Protein AF-A0A834F6E0-F1 (afdb_monomer_lite)

Radius of gyration: 23.53 Å; chains: 1; bounding box: 48×38×61 Å

Foldseek 3Di:
DDPVVVVVVVVVVVVVVVVVVVVVPCPDDPCVVCVPPDDPPDDDDDDPDDQDDDPADWDDKDADPVNFWMWIDGPSRDIFIAGNVVSDTDDDDPVPPDDPPDDPPDPDPPPDDDPDPD

Structure (mmCIF, N/CA/C/O backbone):
data_AF-A0A834F6E0-F1
#
_entry.id   AF-A0A834F6E0-F1
#
loop_
_atom_site.group_PDB
_atom_site.id
_atom_site.type_symbol
_atom_site.label_atom_id
_atom_site.label_alt_id
_atom_site.label_comp_id
_atom_site.label_asym_id
_atom_site.label_entity_id
_atom_site.label_seq_id
_atom_site.pdbx_PDB_ins_code
_atom_site.Cartn_x
_atom_site.Cartn_y
_atom_site.Cartn_z
_atom_site.occupancy
_atom_site.B_iso_or_equiv
_atom_site.auth_seq_id
_atom_site.auth_comp_id
_atom_site.auth_asym_id
_atom_site.auth_atom_id
_atom_site.pdbx_PDB_model_num
ATOM 1 N N . MET A 1 1 ? -10.304 -16.105 41.011 1.00 61.59 1 MET A N 1
ATOM 2 C CA . MET A 1 1 ? -10.329 -15.555 39.639 1.00 61.59 1 MET A CA 1
ATOM 3 C C . MET A 1 1 ? -8.888 -15.568 39.161 1.00 61.59 1 MET A C 1
ATOM 5 O O . MET A 1 1 ? -8.045 -15.177 39.962 1.00 61.59 1 MET A O 1
ATOM 9 N N . SER A 1 2 ? -8.576 -16.142 37.996 1.00 90.44 2 SER A N 1
ATOM 10 C CA . SER A 1 2 ? -7.172 -16.285 37.585 1.00 90.44 2 SER A CA 1
ATOM 11 C C . SER A 1 2 ? -6.597 -14.929 37.162 1.00 90.44 2 SER A C 1
ATOM 13 O O . SER A 1 2 ? -7.332 -14.071 36.679 1.00 90.44 2 SER A O 1
ATOM 15 N N . GLU A 1 3 ? -5.294 -14.724 37.345 1.00 94.62 3 GLU A N 1
ATOM 16 C CA . GLU A 1 3 ? -4.582 -13.515 36.893 1.00 94.62 3 GLU A CA 1
ATOM 17 C C . GLU A 1 3 ? -4.787 -13.263 35.387 1.00 94.62 3 GLU A C 1
ATOM 19 O O . GLU A 1 3 ? -4.972 -12.133 34.942 1.00 94.62 3 GLU A O 1
ATOM 24 N N . LEU A 1 4 ? -4.879 -14.341 34.604 1.00 94.75 4 LEU A N 1
ATOM 25 C CA . LEU A 1 4 ? -5.176 -14.290 33.174 1.00 94.75 4 LEU A CA 1
ATOM 26 C C . LEU A 1 4 ? -6.584 -13.747 32.880 1.00 94.75 4 LEU A C 1
ATOM 28 O O . LEU A 1 4 ? -6.762 -12.998 31.918 1.00 94.75 4 LEU A O 1
ATOM 32 N N . ASP A 1 5 ? -7.579 -14.080 33.707 1.00 95.12 5 ASP A N 1
ATOM 33 C CA . ASP A 1 5 ? -8.938 -13.543 33.560 1.00 95.12 5 ASP A CA 1
ATOM 34 C C . ASP A 1 5 ? -8.983 -12.041 33.865 1.00 95.12 5 ASP A C 1
ATOM 36 O O . ASP A 1 5 ? -9.708 -11.305 33.195 1.00 95.12 5 ASP A O 1
ATOM 40 N N . GLN A 1 6 ? -8.189 -11.581 34.838 1.00 95.75 6 GLN A N 1
ATOM 41 C CA . GLN A 1 6 ? -8.087 -10.163 35.194 1.00 95.75 6 GLN A CA 1
ATOM 42 C C . GLN A 1 6 ? -7.465 -9.351 34.054 1.00 95.75 6 GLN A C 1
ATOM 44 O O . GLN A 1 6 ? -8.072 -8.386 33.595 1.00 95.75 6 GLN A O 1
ATOM 49 N N . LEU A 1 7 ? -6.323 -9.798 33.519 1.00 95.69 7 LEU A N 1
ATOM 50 C CA . LEU A 1 7 ? -5.665 -9.143 32.382 1.00 95.69 7 LEU A CA 1
ATOM 51 C C . LEU A 1 7 ? -6.558 -9.115 31.135 1.00 95.69 7 LEU A C 1
ATOM 53 O O . LEU A 1 7 ? -6.575 -8.135 30.390 1.00 95.69 7 LEU A O 1
ATOM 57 N N . ARG A 1 8 ? -7.342 -10.175 30.903 1.00 96.19 8 ARG A N 1
ATOM 58 C CA . ARG A 1 8 ? -8.294 -10.218 29.787 1.00 96.19 8 ARG A CA 1
ATOM 59 C C . ARG A 1 8 ? -9.419 -9.197 29.952 1.00 96.19 8 ARG A C 1
ATOM 61 O O . ARG A 1 8 ? -9.802 -8.564 28.970 1.00 96.19 8 ARG A O 1
ATOM 68 N N . GLN A 1 9 ? -9.955 -9.047 31.161 1.00 96.94 9 GLN A N 1
ATOM 69 C CA . GLN A 1 9 ? -10.987 -8.050 31.451 1.00 96.94 9 GLN A CA 1
ATOM 70 C C . GLN A 1 9 ? -10.447 -6.625 31.311 1.00 96.94 9 GLN A C 1
ATOM 72 O O . GLN A 1 9 ? -11.100 -5.791 30.687 1.00 96.94 9 GLN A O 1
ATOM 77 N N . GLU A 1 10 ? -9.240 -6.369 31.815 1.00 96.94 10 GLU A N 1
ATOM 78 C CA . GLU A 1 10 ? -8.576 -5.071 31.692 1.00 96.94 10 GLU A CA 1
ATOM 79 C C . GLU A 1 10 ? -8.322 -4.703 30.221 1.00 96.94 10 GLU A C 1
ATOM 81 O O . GLU A 1 10 ? -8.639 -3.592 29.797 1.00 96.94 10 GLU A O 1
ATOM 86 N N . ALA A 1 11 ? -7.855 -5.651 29.400 1.00 97.38 11 ALA A N 1
ATOM 87 C CA . ALA A 1 11 ? -7.661 -5.428 27.969 1.00 97.38 11 ALA A CA 1
ATOM 88 C C . ALA A 1 11 ? -8.971 -5.069 27.244 1.00 97.38 11 ALA A C 1
ATOM 90 O O . ALA A 1 11 ? -8.996 -4.151 26.424 1.00 97.38 11 ALA A O 1
ATOM 91 N N . GLU A 1 12 ? -10.077 -5.756 27.546 1.00 98.06 12 GLU A N 1
ATOM 92 C CA . GLU A 1 12 ? -11.384 -5.417 26.967 1.00 98.06 12 GLU A CA 1
ATOM 93 C C . GLU A 1 12 ? -11.897 -4.056 27.456 1.00 98.06 12 GLU A C 1
ATOM 95 O O . GLU A 1 12 ? -12.498 -3.302 26.686 1.00 98.06 12 GLU A O 1
ATOM 100 N N . GLN A 1 13 ? -11.612 -3.692 28.707 1.00 98.06 13 GLN A N 1
ATOM 101 C CA . GLN A 1 13 ? -11.944 -2.374 29.236 1.00 98.06 13 GLN A CA 1
ATOM 102 C C . GLN A 1 13 ? -11.162 -1.263 28.522 1.00 98.06 13 GLN A C 1
ATOM 104 O O . GLN A 1 13 ? -11.772 -0.281 28.097 1.00 98.06 13 GLN A O 1
ATOM 109 N N . LEU A 1 14 ? -9.853 -1.434 28.318 1.00 97.56 14 LEU A N 1
ATOM 110 C CA . LEU A 1 14 ? -9.012 -0.479 27.587 1.00 97.56 14 LEU A CA 1
ATOM 111 C C . LEU A 1 14 ? -9.459 -0.323 26.126 1.00 97.56 14 LEU A C 1
ATOM 113 O O . LEU A 1 14 ? -9.584 0.801 25.639 1.00 97.56 14 LEU A O 1
ATOM 117 N N . LYS A 1 15 ? -9.801 -1.420 25.438 1.00 97.94 15 LYS A N 1
ATOM 118 C CA . LYS A 1 15 ? -10.366 -1.358 24.075 1.00 97.94 15 LYS A CA 1
ATOM 119 C C . LYS A 1 15 ? -11.663 -0.557 24.019 1.00 97.94 15 LYS A C 1
ATOM 121 O O . LYS A 1 15 ? -11.874 0.225 23.091 1.00 97.94 15 LYS A O 1
ATOM 126 N N . ASN A 1 16 ? -12.546 -0.742 25.000 1.00 98.00 16 ASN A N 1
ATOM 127 C CA . ASN A 1 16 ? -13.795 0.014 25.069 1.00 98.00 16 ASN A CA 1
ATOM 128 C C . ASN A 1 16 ? -13.530 1.503 25.324 1.00 98.00 16 ASN A C 1
ATOM 130 O O . ASN A 1 16 ? -14.103 2.336 24.629 1.00 98.00 16 ASN A O 1
ATOM 134 N N . GLN A 1 17 ? -12.591 1.839 26.213 1.00 97.56 17 GLN A N 1
ATOM 135 C CA . GLN A 1 17 ? -12.181 3.228 26.442 1.00 97.56 17 GLN A CA 1
ATOM 136 C C . GLN A 1 17 ? -11.630 3.887 25.169 1.00 97.56 17 GLN A C 1
ATOM 138 O O . GLN A 1 17 ? -12.033 4.999 24.834 1.00 97.56 17 GLN A O 1
ATOM 143 N N . ILE A 1 18 ? -10.768 3.193 24.415 1.00 97.62 18 ILE A N 1
ATOM 144 C CA . ILE A 1 18 ? -10.247 3.685 23.129 1.00 97.62 18 ILE A CA 1
ATOM 145 C C . ILE A 1 18 ? -11.390 3.891 22.129 1.00 97.62 18 ILE A C 1
ATOM 147 O O . ILE A 1 18 ? -11.437 4.907 21.433 1.00 97.62 18 ILE A O 1
ATOM 151 N N . ARG A 1 19 ? -12.339 2.951 22.057 1.00 97.12 19 ARG A N 1
ATOM 152 C CA . ARG A 1 19 ? -13.506 3.060 21.172 1.00 97.12 19 ARG A CA 1
ATOM 153 C C . ARG A 1 19 ? -14.360 4.279 21.511 1.00 97.12 19 ARG A C 1
ATOM 155 O O . ARG A 1 19 ? -14.792 4.979 20.595 1.00 97.12 19 ARG A O 1
ATOM 162 N N . ASP A 1 20 ? -14.596 4.525 22.790 1.00 97.50 20 ASP A N 1
ATOM 163 C CA . ASP A 1 20 ? -15.420 5.639 23.247 1.00 97.50 20 ASP A CA 1
ATOM 164 C C . ASP A 1 20 ? -14.706 6.978 23.031 1.00 97.50 20 ASP A C 1
ATOM 166 O O . ASP A 1 20 ? -15.316 7.911 22.512 1.00 97.50 20 ASP A O 1
ATOM 170 N N . ALA A 1 21 ? -13.394 7.048 23.285 1.00 96.50 21 ALA A N 1
ATOM 171 C CA . ALA A 1 21 ? -12.578 8.222 22.974 1.00 96.50 21 ALA A CA 1
ATOM 172 C C . ALA A 1 21 ? -12.555 8.532 21.465 1.00 96.50 21 ALA A C 1
ATOM 174 O O . ALA A 1 21 ? -12.737 9.680 21.063 1.00 96.50 21 ALA A O 1
ATOM 175 N N . ARG A 1 22 ? -12.406 7.512 20.605 1.00 95.38 22 ARG A N 1
ATOM 176 C CA . ARG A 1 22 ? -12.476 7.680 19.140 1.00 95.38 2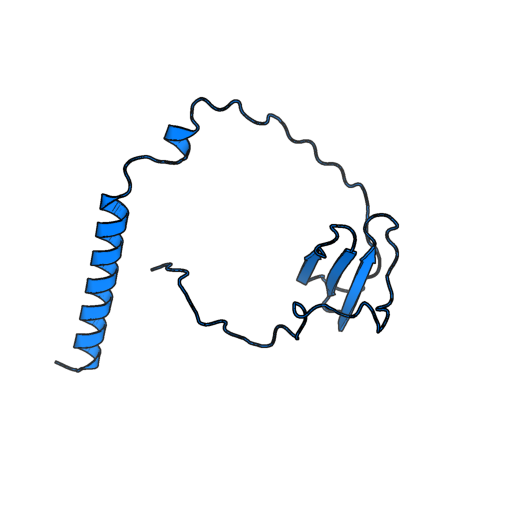2 ARG A CA 1
ATOM 177 C C . ARG A 1 22 ? -13.840 8.195 18.686 1.00 95.38 22 ARG A C 1
ATOM 179 O O . ARG A 1 22 ? -13.895 9.032 17.791 1.00 95.38 22 ARG A O 1
ATOM 186 N N . LYS A 1 23 ? -14.929 7.705 19.287 1.00 95.06 23 LYS A N 1
ATOM 187 C CA . LYS A 1 23 ? -16.290 8.182 18.995 1.00 95.06 23 LYS A CA 1
ATOM 188 C C . LYS A 1 23 ? -16.513 9.613 19.468 1.00 95.06 23 LYS A C 1
ATOM 190 O O . LYS A 1 23 ? -17.169 10.365 18.760 1.00 95.06 23 LYS A O 1
ATOM 195 N N . ALA A 1 24 ? -15.967 9.985 20.624 1.00 95.31 24 ALA A N 1
ATOM 196 C CA . ALA A 1 24 ? -16.100 11.332 21.170 1.00 95.31 24 ALA A CA 1
ATOM 197 C C . ALA A 1 24 ? -15.477 12.405 20.261 1.00 95.31 24 ALA A C 1
ATOM 199 O O . ALA A 1 24 ? -15.979 13.518 20.230 1.00 95.31 24 ALA A O 1
ATOM 200 N N . CYS A 1 25 ? -14.429 12.062 19.505 1.00 93.56 25 CYS A N 1
ATOM 201 C CA . CYS A 1 25 ? -13.774 12.967 18.553 1.00 93.56 25 CYS A CA 1
ATOM 202 C C . CYS A 1 25 ? -14.305 12.852 17.107 1.00 93.56 25 CYS A C 1
ATOM 204 O O . CYS A 1 25 ? -13.757 13.482 16.202 1.00 93.56 25 CYS A O 1
ATOM 206 N N . ALA A 1 26 ? -15.302 12.001 16.839 1.00 91.00 26 ALA A N 1
ATOM 207 C CA . ALA A 1 26 ? -15.796 11.722 15.488 1.00 91.00 26 ALA A CA 1
ATOM 208 C C . ALA A 1 26 ? -16.899 12.709 15.054 1.00 91.00 26 ALA A C 1
ATOM 210 O O . ALA A 1 26 ? -18.020 12.301 14.751 1.00 91.00 26 ALA A O 1
ATOM 211 N N . ASP A 1 27 ? -16.574 14.005 15.015 1.00 92.31 27 ASP A N 1
ATOM 212 C CA . ASP A 1 27 ? -17.543 15.092 14.788 1.00 92.31 27 ASP A CA 1
ATOM 213 C C . ASP A 1 27 ? -18.134 15.120 13.366 1.00 92.31 27 ASP A C 1
ATOM 215 O O . ASP A 1 27 ? -19.285 15.508 13.161 1.00 92.31 27 ASP A O 1
ATOM 219 N N . ALA A 1 28 ? -17.352 14.713 12.364 1.00 92.56 28 ALA A N 1
ATOM 220 C CA . ALA A 1 28 ? -17.763 14.671 10.965 1.00 92.56 28 ALA A CA 1
ATOM 221 C C . ALA A 1 28 ? -17.013 13.576 10.198 1.00 92.56 28 ALA A C 1
ATOM 223 O O . ALA A 1 28 ? -15.948 13.106 10.599 1.00 92.56 28 ALA A O 1
ATOM 224 N N . THR A 1 29 ? -17.560 13.179 9.053 1.00 95.81 29 THR A N 1
ATOM 225 C CA . THR A 1 29 ? -16.938 12.202 8.148 1.00 95.81 29 THR A C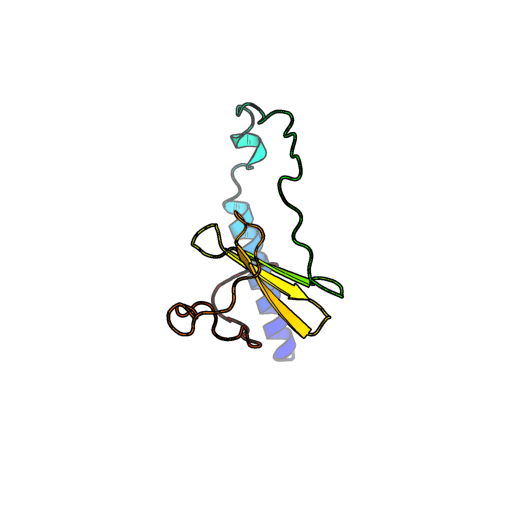A 1
ATOM 226 C C . THR A 1 29 ? -16.246 12.894 6.979 1.00 95.81 29 THR A C 1
ATOM 228 O O . THR A 1 29 ? -16.692 13.945 6.514 1.00 95.81 29 THR A O 1
ATOM 231 N N . LEU A 1 30 ? -15.191 12.272 6.437 1.00 95.75 30 LEU A N 1
ATOM 232 C CA . LEU A 1 30 ? -14.488 12.798 5.261 1.00 95.75 30 LEU A CA 1
ATOM 233 C C . LEU A 1 30 ? -15.457 13.065 4.097 1.00 95.75 30 LEU A C 1
ATOM 235 O O . LEU A 1 30 ? -15.359 14.108 3.466 1.00 95.75 30 LEU A O 1
ATOM 239 N N . SER A 1 31 ? -16.442 12.186 3.880 1.00 94.88 31 SER A N 1
ATOM 240 C CA . SER A 1 31 ? -17.470 12.351 2.843 1.00 94.88 31 SER A CA 1
ATOM 241 C C . SER A 1 31 ? -18.368 13.576 3.032 1.00 94.88 31 SER A C 1
ATOM 243 O O . SER A 1 31 ? -18.791 14.163 2.043 1.00 94.88 31 SER A O 1
ATOM 245 N N . GLN A 1 32 ? -18.675 13.967 4.275 1.00 95.75 32 GLN A N 1
ATOM 246 C CA . GLN A 1 32 ? -19.450 15.186 4.546 1.00 95.75 32 GLN A CA 1
ATOM 247 C C . GLN A 1 32 ? -18.619 16.439 4.258 1.00 95.75 32 GLN A C 1
ATOM 249 O O . GLN A 1 32 ? -19.130 17.399 3.690 1.00 95.75 32 GLN A O 1
ATOM 254 N N . ILE A 1 33 ? -17.331 16.415 4.611 1.00 96.19 33 ILE A N 1
ATOM 255 C CA . ILE A 1 33 ? -16.415 17.547 4.421 1.00 96.19 33 ILE A CA 1
ATOM 256 C C . ILE A 1 33 ? -16.099 17.753 2.933 1.00 96.19 33 ILE A C 1
ATOM 258 O O . ILE A 1 33 ? -16.033 18.886 2.462 1.00 96.19 33 ILE A O 1
ATOM 262 N N . THR A 1 34 ? -15.933 16.672 2.170 1.00 96.12 34 THR A N 1
ATOM 263 C CA . THR A 1 34 ? -15.574 16.735 0.746 1.00 96.12 34 THR A CA 1
ATOM 264 C C . THR A 1 34 ? -16.776 16.833 -0.198 1.00 96.12 34 THR A C 1
ATOM 266 O O . THR A 1 34 ? -16.590 16.760 -1.410 1.00 96.12 34 THR A O 1
ATOM 269 N N . ALA A 1 35 ? -17.997 17.034 0.315 1.00 94.94 35 ALA A N 1
ATOM 270 C CA . ALA A 1 35 ? -19.232 17.033 -0.479 1.00 94.94 35 ALA A CA 1
ATOM 271 C C . ALA A 1 35 ? -19.263 18.085 -1.604 1.00 94.94 35 ALA A C 1
ATOM 273 O O . ALA A 1 35 ? -19.906 17.873 -2.628 1.00 94.94 35 ALA A O 1
ATOM 274 N N . ASN A 1 36 ? -18.544 19.195 -1.423 1.00 96.25 36 ASN A N 1
ATOM 275 C CA . ASN A 1 36 ? -18.478 20.296 -2.386 1.00 96.25 36 ASN A CA 1
ATOM 276 C C . ASN A 1 36 ? -17.217 20.259 -3.267 1.00 96.25 36 ASN A C 1
ATOM 278 O O . ASN A 1 36 ? -16.932 21.234 -3.957 1.00 96.25 36 ASN A O 1
ATOM 282 N N . ILE A 1 37 ? -16.424 19.185 -3.211 1.00 96.31 37 ILE A N 1
ATOM 283 C CA . ILE A 1 37 ? -15.237 19.035 -4.057 1.00 96.31 37 ILE A CA 1
ATOM 284 C C . ILE A 1 37 ? -15.666 18.453 -5.400 1.00 96.31 37 ILE A C 1
ATOM 286 O O . ILE A 1 37 ? -16.296 17.395 -5.455 1.00 96.31 37 ILE A O 1
ATOM 290 N N . ASP A 1 38 ? -15.277 19.122 -6.482 1.00 95.50 38 ASP A N 1
ATOM 291 C CA . ASP A 1 38 ? -15.534 18.627 -7.827 1.00 95.50 38 ASP A CA 1
ATOM 292 C C . ASP A 1 38 ? -14.897 17.241 -8.038 1.00 95.50 38 ASP A C 1
ATOM 294 O O . ASP A 1 38 ? -13.726 17.021 -7.698 1.00 95.50 38 ASP A O 1
ATOM 298 N N . PRO A 1 39 ? -15.630 16.277 -8.619 1.00 94.94 39 PRO A N 1
ATOM 299 C CA . PRO A 1 39 ? -15.088 14.953 -8.869 1.00 94.94 39 PRO A CA 1
ATOM 300 C C . PRO A 1 39 ? -13.976 15.008 -9.928 1.00 94.94 39 PRO A C 1
ATOM 302 O O . PRO A 1 39 ? -14.102 15.674 -10.952 1.00 94.94 39 PRO A O 1
ATOM 305 N N . VAL A 1 40 ? -12.926 14.198 -9.743 1.00 93.50 40 VAL A N 1
ATOM 306 C CA . VAL A 1 40 ? -11.742 14.090 -10.635 1.00 93.50 40 VAL A CA 1
ATOM 307 C C . VAL A 1 40 ? -12.096 13.656 -12.076 1.00 93.50 40 VAL A C 1
ATOM 309 O O . VAL A 1 40 ? -11.267 13.701 -12.984 1.00 93.50 40 VAL A O 1
ATOM 312 N N . GLY A 1 41 ? -13.343 13.247 -12.320 1.00 95.00 41 GLY A N 1
ATOM 313 C CA . GLY A 1 41 ? -13.807 12.775 -13.617 1.00 95.00 41 GLY A CA 1
ATOM 314 C C . GLY A 1 41 ? -13.274 11.382 -13.962 1.00 95.00 41 GLY A C 1
ATOM 315 O O . GLY A 1 41 ? -12.793 10.628 -13.113 1.00 95.00 41 GLY A O 1
ATOM 316 N N . ARG A 1 42 ? -13.401 10.992 -15.234 1.00 95.75 42 ARG A N 1
ATOM 317 C CA . ARG A 1 42 ? -12.997 9.657 -15.696 1.00 95.75 42 ARG A CA 1
ATOM 318 C C . ARG A 1 42 ? -11.483 9.591 -15.913 1.00 95.75 42 ARG A C 1
ATOM 320 O O . ARG A 1 42 ? -10.972 10.128 -16.892 1.00 95.75 42 ARG A O 1
ATOM 327 N N . ILE A 1 43 ? -10.785 8.836 -15.068 1.00 96.00 43 ILE A N 1
ATOM 328 C CA . ILE A 1 43 ? -9.345 8.586 -15.215 1.00 96.00 43 ILE A CA 1
ATOM 329 C C . ILE A 1 43 ? -9.112 7.484 -16.262 1.00 96.00 43 ILE A C 1
ATOM 331 O O . ILE A 1 43 ? -9.431 6.318 -16.037 1.00 96.00 43 ILE A O 1
ATOM 335 N N . GLN A 1 44 ? -8.542 7.838 -17.419 1.00 95.44 44 GLN A N 1
ATOM 336 C CA . GLN A 1 44 ? -8.186 6.888 -18.481 1.00 95.44 44 GLN A CA 1
ATOM 337 C C . GLN A 1 44 ? -6.684 6.585 -18.484 1.00 95.44 44 GLN A C 1
ATOM 339 O O . GLN A 1 44 ? -5.890 7.261 -19.141 1.00 95.44 44 GLN A O 1
ATOM 344 N N . MET A 1 45 ? -6.281 5.535 -17.770 1.00 95.94 45 MET A N 1
ATOM 345 C CA . MET A 1 45 ? -4.892 5.072 -17.781 1.00 95.94 45 MET A CA 1
ATOM 346 C C . MET A 1 45 ? -4.601 4.231 -19.032 1.00 95.94 45 MET A C 1
ATOM 348 O O . MET A 1 45 ? -5.435 3.450 -19.485 1.00 95.94 45 MET A O 1
ATOM 352 N N . ARG A 1 46 ? -3.393 4.374 -19.593 1.00 96.12 46 ARG A N 1
ATOM 353 C CA . ARG A 1 46 ? -2.890 3.513 -20.677 1.00 96.12 46 ARG A CA 1
ATOM 354 C C . ARG A 1 46 ? -1.481 3.044 -20.354 1.00 96.12 46 ARG A C 1
ATOM 356 O O . ARG A 1 46 ? -0.631 3.863 -19.996 1.00 96.12 46 ARG A O 1
ATOM 363 N N . THR A 1 47 ? -1.222 1.758 -20.556 1.00 95.00 47 THR A N 1
ATOM 364 C CA . THR A 1 47 ? 0.097 1.148 -20.373 1.00 95.00 47 THR A CA 1
ATOM 365 C C . THR A 1 47 ? 1.147 1.863 -21.222 1.00 95.00 47 THR A C 1
ATOM 367 O O . THR A 1 47 ? 1.031 1.919 -22.444 1.00 95.00 47 THR A O 1
ATOM 370 N N . ARG A 1 48 ? 2.173 2.436 -20.577 1.00 93.69 48 ARG A N 1
ATOM 371 C CA . ARG A 1 48 ? 3.287 3.119 -21.264 1.00 93.69 48 ARG A CA 1
ATOM 372 C C . ARG A 1 48 ? 4.467 2.200 -21.543 1.00 93.69 48 ARG A C 1
ATOM 374 O O . ARG A 1 48 ? 5.166 2.400 -22.536 1.00 93.69 48 ARG A O 1
ATOM 381 N N . ARG A 1 49 ? 4.713 1.238 -20.651 1.00 93.00 49 ARG A N 1
ATOM 382 C CA . ARG A 1 49 ? 5.877 0.346 -20.662 1.00 93.00 49 ARG A CA 1
ATOM 383 C C . ARG A 1 49 ? 5.477 -1.053 -20.203 1.00 93.00 49 ARG A C 1
ATOM 385 O O . ARG A 1 49 ? 4.574 -1.205 -19.384 1.00 93.00 49 ARG A O 1
ATOM 392 N N . THR A 1 50 ? 6.177 -2.061 -20.715 1.00 93.25 50 THR A N 1
ATOM 393 C CA . THR A 1 50 ? 6.043 -3.459 -20.292 1.00 93.25 50 THR A CA 1
ATOM 394 C C . THR A 1 50 ? 7.432 -4.009 -20.004 1.00 93.25 50 THR A C 1
ATOM 396 O O . THR A 1 50 ? 8.224 -4.203 -20.922 1.00 93.25 50 THR A O 1
ATOM 399 N N . LEU A 1 51 ? 7.728 -4.247 -18.727 1.00 92.31 51 LEU A N 1
ATOM 400 C CA . LEU A 1 51 ? 9.027 -4.736 -18.264 1.00 92.31 51 LEU A CA 1
ATOM 401 C C . LEU A 1 51 ? 9.057 -6.262 -18.359 1.00 92.31 51 LEU A C 1
ATOM 403 O O . LEU A 1 51 ? 8.436 -6.961 -17.560 1.00 92.31 51 LEU A O 1
ATOM 407 N N . ARG A 1 52 ? 9.734 -6.785 -19.384 1.00 91.38 52 ARG A N 1
ATOM 408 C CA . ARG A 1 52 ? 9.824 -8.228 -19.644 1.00 91.38 52 ARG A CA 1
ATOM 409 C C . ARG A 1 52 ? 11.153 -8.771 -19.135 1.00 91.38 52 ARG A C 1
ATOM 411 O O . ARG A 1 52 ? 12.215 -8.270 -19.495 1.00 91.38 52 ARG A O 1
ATOM 418 N N . GLY A 1 53 ? 11.110 -9.827 -18.325 1.00 89.38 53 GLY A N 1
ATOM 419 C CA . GLY A 1 53 ? 12.337 -10.514 -17.920 1.00 89.38 53 GLY A CA 1
ATOM 420 C C . GLY A 1 53 ? 12.255 -11.425 -16.704 1.00 89.38 53 GLY A C 1
ATOM 421 O O . GLY A 1 53 ? 13.202 -12.183 -16.510 1.00 89.38 53 GLY A O 1
ATOM 422 N N . HIS A 1 54 ? 11.176 -11.373 -15.922 1.00 92.38 54 HIS A N 1
ATOM 423 C CA . HIS A 1 54 ? 10.901 -12.403 -14.923 1.00 92.38 54 HIS A CA 1
ATOM 424 C C . HIS A 1 54 ? 10.388 -13.680 -15.583 1.00 92.38 54 HIS A C 1
ATOM 426 O O . HIS A 1 54 ? 9.665 -13.623 -16.577 1.00 92.38 54 HIS A O 1
ATOM 432 N N . LEU A 1 55 ? 10.796 -14.820 -15.029 1.00 92.44 55 LEU A N 1
ATOM 433 C CA . LEU A 1 55 ? 10.449 -16.153 -15.535 1.00 92.44 55 LEU A CA 1
ATOM 434 C C . LEU A 1 55 ? 9.337 -16.820 -14.719 1.00 92.44 55 LEU A C 1
ATOM 436 O O . LEU A 1 55 ? 8.851 -17.883 -15.092 1.00 92.44 55 LEU A O 1
ATOM 440 N N . ALA A 1 56 ? 8.935 -16.199 -13.612 1.00 93.38 56 ALA A N 1
ATOM 441 C CA . ALA A 1 56 ? 7.888 -16.684 -12.730 1.00 93.38 56 ALA A CA 1
ATOM 442 C C . ALA A 1 56 ? 7.035 -15.519 -12.200 1.00 93.38 56 ALA A C 1
ATOM 444 O O . ALA A 1 56 ? 7.166 -14.374 -12.643 1.00 93.38 56 ALA A O 1
ATOM 445 N N . LYS A 1 57 ? 6.124 -15.825 -11.270 1.00 94.62 57 LYS A N 1
ATOM 446 C CA . LYS A 1 57 ? 5.220 -14.841 -10.667 1.00 94.62 57 LYS A CA 1
ATOM 447 C C . LYS A 1 57 ? 6.006 -13.805 -9.863 1.00 94.62 57 LYS A C 1
ATOM 449 O O . LYS A 1 57 ? 6.865 -14.156 -9.057 1.00 94.62 57 LYS A O 1
ATOM 454 N N . ILE A 1 58 ? 5.662 -12.538 -10.067 1.00 94.19 58 ILE A N 1
ATOM 455 C CA . ILE A 1 58 ? 6.183 -11.403 -9.302 1.00 94.19 58 ILE A CA 1
ATOM 456 C C . ILE A 1 58 ? 5.320 -11.247 -8.046 1.00 94.19 58 ILE A C 1
ATOM 458 O O . ILE A 1 58 ? 4.096 -11.208 -8.158 1.00 94.19 58 ILE A O 1
ATOM 462 N N . TYR A 1 59 ? 5.945 -11.153 -6.872 1.00 94.62 59 TYR A N 1
ATOM 463 C CA . TYR A 1 59 ? 5.247 -11.021 -5.585 1.00 94.62 59 TYR A CA 1
ATOM 464 C C . TYR A 1 59 ? 5.280 -9.606 -5.023 1.00 94.62 59 TYR A C 1
ATOM 466 O O . TYR A 1 59 ? 4.324 -9.176 -4.385 1.00 94.62 59 TYR A O 1
ATOM 474 N N . ALA A 1 60 ? 6.376 -8.886 -5.252 1.00 90.19 60 ALA A N 1
ATOM 475 C CA . ALA A 1 60 ? 6.564 -7.552 -4.710 1.00 90.19 60 ALA A CA 1
ATOM 476 C C . ALA A 1 60 ? 7.288 -6.657 -5.713 1.00 90.19 60 ALA A C 1
ATOM 478 O O . ALA A 1 60 ? 8.105 -7.123 -6.515 1.00 90.19 60 ALA A O 1
ATOM 479 N N . MET A 1 61 ? 6.998 -5.361 -5.643 1.00 93.88 61 MET A N 1
ATOM 480 C CA . MET A 1 61 ? 7.753 -4.323 -6.331 1.00 93.88 61 MET A CA 1
ATOM 481 C C . MET A 1 61 ? 7.818 -3.058 -5.479 1.00 93.88 61 MET A C 1
ATOM 483 O O . MET A 1 61 ? 6.905 -2.798 -4.698 1.00 93.88 61 MET A O 1
ATOM 487 N N . HIS A 1 62 ? 8.882 -2.276 -5.639 1.00 93.38 62 HIS A N 1
ATOM 488 C CA . HIS A 1 62 ? 9.063 -1.021 -4.916 1.00 93.38 62 HIS A CA 1
ATOM 489 C C . HIS A 1 62 ? 9.789 0.010 -5.785 1.00 93.38 62 HIS A C 1
ATOM 491 O O . HIS A 1 62 ? 10.789 -0.315 -6.430 1.00 93.38 62 HIS A O 1
ATOM 497 N N . TRP A 1 63 ? 9.291 1.247 -5.798 1.00 92.25 63 TRP A N 1
ATOM 498 C CA . TRP A 1 63 ? 9.937 2.366 -6.485 1.00 92.25 63 TRP A CA 1
ATOM 499 C C . TRP A 1 63 ? 11.109 2.905 -5.666 1.00 92.25 63 TRP A C 1
ATOM 501 O O . TRP A 1 63 ? 11.046 2.995 -4.442 1.00 92.25 63 TRP A O 1
ATOM 511 N N . GLY A 1 64 ? 12.187 3.274 -6.345 1.00 87.69 64 GLY A N 1
ATOM 512 C CA . GLY A 1 64 ? 13.248 4.075 -5.755 1.00 87.69 64 GLY A CA 1
ATOM 513 C C . GLY A 1 64 ? 12.747 5.477 -5.410 1.00 87.69 64 GLY A C 1
ATOM 514 O O . GLY A 1 64 ? 11.769 5.971 -5.974 1.00 87.69 64 GLY A O 1
ATOM 515 N N . THR A 1 65 ? 13.452 6.153 -4.507 1.00 90.25 65 THR A N 1
ATOM 516 C CA . THR A 1 65 ? 13.191 7.564 -4.168 1.00 90.25 65 THR A CA 1
ATOM 517 C C . THR A 1 65 ? 13.418 8.511 -5.350 1.00 90.25 65 THR A C 1
ATOM 519 O O . THR A 1 65 ? 12.933 9.637 -5.345 1.00 90.25 65 THR A O 1
ATOM 522 N N . ASP A 1 66 ? 14.120 8.048 -6.384 1.00 84.38 66 ASP A N 1
ATOM 523 C CA . ASP A 1 66 ? 14.402 8.776 -7.618 1.00 84.38 66 ASP A CA 1
ATOM 524 C C . ASP A 1 66 ? 13.243 8.760 -8.632 1.00 84.38 66 ASP A C 1
ATOM 526 O O . ASP A 1 66 ? 13.355 9.375 -9.691 1.00 84.38 66 ASP A O 1
ATOM 530 N N . SER A 1 67 ? 12.137 8.058 -8.333 1.00 89.69 67 SER A N 1
ATOM 531 C CA . SER A 1 67 ? 10.978 7.868 -9.229 1.00 89.69 67 SER A CA 1
ATOM 532 C C . SER A 1 67 ? 11.326 7.292 -10.609 1.00 89.69 67 SER A C 1
ATOM 534 O O . SER A 1 67 ? 10.513 7.334 -11.534 1.00 89.69 67 SER A O 1
ATOM 536 N N . ARG A 1 68 ? 12.534 6.743 -10.761 1.00 89.69 68 ARG A N 1
ATOM 537 C CA . ARG A 1 68 ? 13.063 6.234 -12.026 1.00 89.69 68 ARG A CA 1
ATOM 538 C C . ARG A 1 68 ? 13.366 4.757 -11.915 1.00 89.69 68 ARG A C 1
ATOM 540 O O . ARG A 1 68 ? 12.989 3.999 -12.812 1.00 89.69 68 ARG A O 1
ATOM 547 N N . LEU A 1 69 ? 14.041 4.356 -10.848 1.00 90.69 69 LEU A N 1
ATOM 548 C CA . LEU A 1 69 ? 14.380 2.969 -10.614 1.00 90.69 69 LEU A CA 1
ATOM 549 C C . LEU A 1 69 ? 13.224 2.266 -9.909 1.00 90.69 69 LEU A C 1
ATOM 551 O O . LEU A 1 69 ? 12.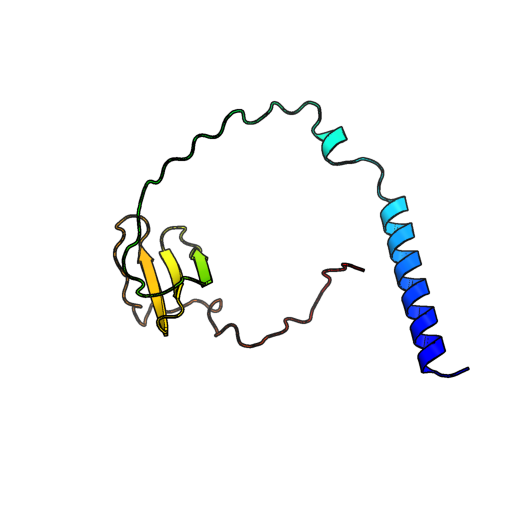543 2.840 -9.064 1.00 90.69 69 LEU A O 1
ATOM 555 N N . LEU A 1 70 ? 13.012 0.999 -10.236 1.00 90.44 70 LEU A N 1
ATOM 556 C CA . LEU A 1 70 ? 12.122 0.127 -9.477 1.00 90.44 70 LEU A CA 1
ATOM 557 C C . LEU A 1 70 ? 12.770 -1.235 -9.285 1.00 90.44 70 LEU A C 1
ATOM 559 O O . LEU A 1 70 ? 13.496 -1.723 -10.148 1.00 90.44 70 LEU A O 1
ATOM 563 N N . VAL A 1 71 ? 12.481 -1.862 -8.158 1.00 91.62 71 VAL A N 1
ATOM 564 C CA . VAL A 1 71 ? 12.898 -3.230 -7.863 1.00 91.62 71 VAL A CA 1
ATOM 565 C C . VAL A 1 71 ? 11.678 -4.124 -7.956 1.00 91.62 71 VAL A C 1
ATOM 567 O O . VAL A 1 71 ? 10.610 -3.753 -7.474 1.00 91.62 71 VAL A O 1
ATOM 570 N N . SER A 1 72 ? 11.827 -5.305 -8.546 1.00 91.81 72 SER A N 1
ATOM 571 C CA . SER A 1 72 ? 10.806 -6.351 -8.505 1.00 91.81 72 SER A CA 1
ATOM 572 C C . SER A 1 72 ? 11.382 -7.679 -8.028 1.00 91.81 72 SER A C 1
ATOM 574 O O . SER A 1 72 ? 12.497 -8.058 -8.397 1.00 91.81 72 SER A O 1
ATOM 576 N N . ALA A 1 73 ? 10.596 -8.381 -7.212 1.00 91.12 73 ALA A N 1
ATOM 577 C CA . ALA A 1 73 ? 10.917 -9.679 -6.636 1.00 91.12 73 ALA A CA 1
ATOM 578 C C . ALA A 1 73 ? 9.995 -10.760 -7.194 1.00 91.12 73 ALA A C 1
ATOM 580 O O . ALA A 1 73 ? 8.768 -10.629 -7.156 1.00 91.12 73 ALA A O 1
ATOM 581 N N . SER A 1 74 ? 10.594 -11.834 -7.697 1.00 93.25 74 SER A N 1
ATOM 582 C CA . SER A 1 74 ? 9.888 -12.929 -8.354 1.00 93.25 74 SER A CA 1
ATOM 583 C C . SER A 1 74 ? 10.236 -14.276 -7.736 1.00 93.25 74 SER A C 1
ATOM 585 O O . SER A 1 74 ? 11.296 -14.464 -7.140 1.00 93.25 74 SER A O 1
ATOM 587 N N . GLN A 1 75 ? 9.326 -15.234 -7.913 1.00 91.38 75 GLN A N 1
ATOM 588 C CA . GLN A 1 75 ? 9.503 -16.630 -7.511 1.00 91.38 75 GLN A CA 1
ATOM 589 C C . GLN A 1 75 ? 10.666 -17.326 -8.237 1.00 91.38 75 GLN A C 1
ATOM 591 O O . GLN A 1 75 ? 11.123 -18.375 -7.801 1.00 91.38 75 GLN A O 1
ATOM 596 N N . ASP A 1 76 ? 11.156 -16.746 -9.336 1.00 86.19 76 ASP A N 1
ATOM 597 C CA . ASP A 1 76 ? 12.326 -17.238 -10.075 1.00 86.19 76 ASP A CA 1
ATOM 598 C C . ASP A 1 76 ? 13.650 -17.087 -9.297 1.00 86.19 76 ASP A C 1
ATOM 600 O O . ASP A 1 76 ? 14.711 -17.433 -9.819 1.00 86.19 76 ASP A O 1
ATOM 604 N N . GLY A 1 77 ? 13.595 -16.563 -8.066 1.00 85.00 77 GLY A N 1
ATOM 605 C CA . GLY A 1 77 ? 14.750 -16.326 -7.207 1.00 85.00 77 GLY A CA 1
ATOM 606 C C . GLY A 1 77 ? 15.538 -15.077 -7.593 1.00 85.00 77 GLY A C 1
ATOM 607 O O . GLY A 1 77 ? 16.639 -14.875 -7.081 1.00 85.00 77 GLY A O 1
ATOM 608 N N . LYS A 1 78 ? 15.014 -14.238 -8.500 1.00 85.56 78 LYS A N 1
ATOM 609 C CA . LYS A 1 78 ? 15.692 -13.029 -8.971 1.00 85.56 78 LYS A CA 1
ATOM 610 C C . LYS A 1 78 ? 15.023 -11.772 -8.437 1.00 85.56 78 LYS A C 1
ATOM 612 O O . LYS A 1 78 ? 13.806 -11.589 -8.512 1.00 85.56 78 LYS A O 1
ATOM 617 N N . LEU A 1 79 ? 15.878 -10.859 -7.990 1.00 88.81 79 LEU A N 1
ATOM 618 C CA . LEU A 1 79 ? 15.563 -9.449 -7.826 1.00 88.81 79 LEU A CA 1
ATOM 619 C C . LEU A 1 79 ? 16.090 -8.713 -9.052 1.00 88.81 79 LEU A C 1
ATOM 621 O O . LEU A 1 79 ? 17.274 -8.818 -9.374 1.00 88.81 79 LEU A O 1
ATOM 625 N N . ILE A 1 80 ? 15.214 -8.000 -9.756 1.00 89.06 80 ILE A N 1
ATOM 626 C CA . ILE A 1 80 ? 15.605 -7.204 -10.921 1.00 89.06 80 ILE A CA 1
ATOM 627 C C . ILE A 1 80 ? 15.367 -5.734 -10.602 1.00 89.06 80 ILE A C 1
ATOM 629 O O . ILE A 1 80 ? 14.274 -5.352 -10.187 1.00 89.06 80 ILE A O 1
ATOM 633 N N . ILE A 1 81 ? 16.403 -4.922 -10.812 1.00 90.56 81 ILE A N 1
ATOM 634 C CA . ILE A 1 81 ? 16.301 -3.465 -10.810 1.00 90.56 81 ILE A CA 1
ATOM 635 C C . ILE A 1 81 ? 16.025 -3.026 -12.245 1.00 90.56 81 ILE A C 1
ATOM 637 O O . ILE A 1 81 ? 16.745 -3.418 -13.167 1.00 90.56 81 ILE A O 1
ATOM 641 N N . TRP A 1 82 ? 14.997 -2.213 -12.441 1.00 91.81 82 TRP A N 1
ATOM 642 C CA . TRP A 1 82 ? 14.630 -1.669 -13.740 1.00 91.81 82 TRP A CA 1
ATOM 643 C C . T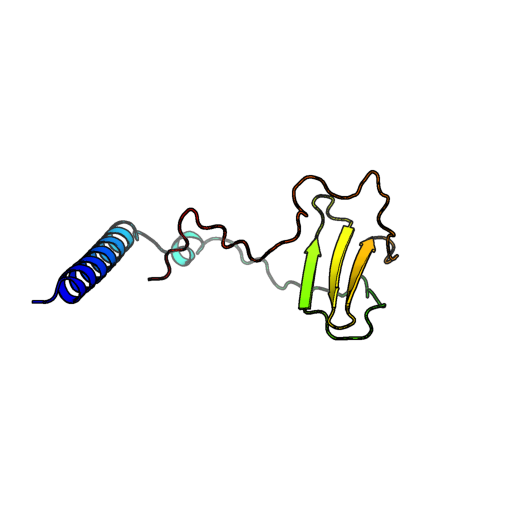RP A 1 82 ? 14.776 -0.163 -13.746 1.00 91.81 82 TRP A C 1
ATOM 645 O O . TRP A 1 82 ? 14.387 0.508 -12.795 1.00 91.81 82 TRP A O 1
ATOM 655 N N . ASP A 1 83 ? 15.252 0.361 -14.866 1.00 91.44 83 ASP A N 1
ATOM 656 C CA . ASP A 1 83 ? 15.076 1.761 -15.222 1.00 91.44 83 ASP A CA 1
ATOM 657 C C . ASP A 1 83 ? 13.735 1.918 -15.947 1.00 91.44 83 ASP A C 1
ATOM 659 O O . ASP A 1 83 ? 13.555 1.427 -17.061 1.00 91.44 83 ASP A O 1
ATOM 663 N N . SER A 1 84 ? 12.770 2.590 -15.321 1.00 89.94 84 SER A N 1
ATOM 664 C CA . SER A 1 84 ? 11.419 2.769 -15.871 1.00 89.94 84 SER A CA 1
ATOM 665 C C . SER A 1 84 ? 11.371 3.585 -17.162 1.00 89.94 84 SER A C 1
ATOM 667 O O . SER A 1 84 ? 10.445 3.414 -17.961 1.00 89.94 84 SER A O 1
ATOM 669 N N . TYR A 1 85 ? 12.362 4.450 -17.401 1.00 89.94 85 TYR A N 1
ATOM 670 C CA . TYR A 1 85 ? 12.379 5.317 -18.580 1.00 89.94 85 TYR A CA 1
ATOM 671 C C . TYR A 1 85 ? 12.814 4.533 -19.813 1.00 89.94 85 TYR A C 1
ATOM 673 O O . TYR A 1 85 ? 12.171 4.606 -20.866 1.00 89.94 85 TYR A O 1
ATOM 681 N N . THR A 1 86 ?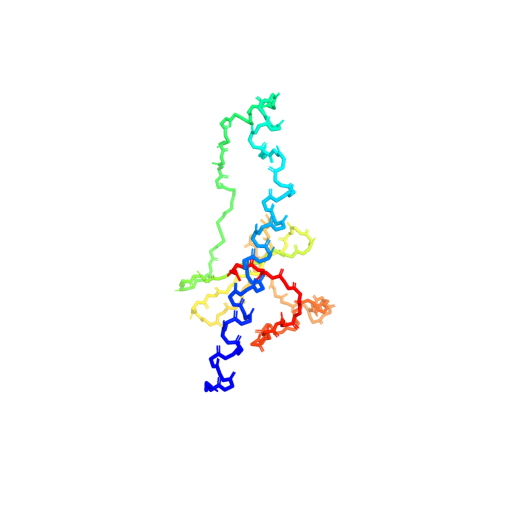 13.882 3.750 -19.655 1.00 88.31 86 THR A N 1
ATOM 682 C CA . THR A 1 86 ? 14.523 2.990 -20.735 1.00 88.31 86 THR A CA 1
ATOM 683 C C . THR A 1 86 ? 14.080 1.529 -20.798 1.00 88.31 86 THR A C 1
ATOM 685 O O . THR A 1 86 ? 14.336 0.862 -21.793 1.00 88.31 86 THR A O 1
ATOM 688 N N . THR A 1 87 ? 13.383 1.023 -19.776 1.00 87.75 87 THR A N 1
ATOM 689 C CA . THR A 1 87 ? 12.997 -0.392 -19.578 1.00 87.75 87 THR A CA 1
ATOM 690 C C . THR A 1 87 ? 14.159 -1.375 -19.456 1.00 87.75 87 THR A C 1
ATOM 692 O O . THR A 1 87 ? 13.956 -2.590 -19.475 1.00 87.75 87 THR A O 1
ATOM 695 N N . ASN A 1 88 ? 15.376 -0.864 -19.288 1.00 86.81 88 ASN A N 1
ATOM 696 C CA . ASN A 1 88 ? 16.569 -1.682 -19.165 1.00 86.81 88 ASN A CA 1
ATOM 697 C C . ASN A 1 88 ? 16.704 -2.260 -17.755 1.00 86.81 88 ASN A C 1
ATOM 699 O O . ASN A 1 88 ? 16.332 -1.632 -16.761 1.00 86.81 88 ASN A O 1
ATOM 703 N N . LYS A 1 89 ? 17.287 -3.459 -17.681 1.00 86.75 89 LYS A N 1
ATOM 704 C CA . LYS A 1 89 ? 17.727 -4.058 -16.420 1.00 86.75 89 LYS A CA 1
ATOM 705 C C . LYS A 1 89 ? 19.004 -3.352 -15.989 1.00 86.75 89 LYS A C 1
ATOM 707 O O . LYS A 1 89 ? 19.970 -3.311 -16.748 1.00 86.75 89 LYS A O 1
ATOM 712 N N . VAL A 1 90 ? 18.994 -2.784 -14.793 1.00 84.62 90 VAL A N 1
ATOM 713 C CA . VAL A 1 90 ? 20.151 -2.095 -14.228 1.00 84.62 90 VAL A CA 1
ATOM 714 C C . VAL A 1 90 ? 20.926 -3.094 -13.385 1.00 84.62 90 VAL A C 1
ATOM 716 O O . VAL A 1 90 ? 20.372 -3.728 -12.487 1.00 84.62 90 VAL A O 1
ATOM 719 N N . ASN A 1 91 ? 22.218 -3.232 -13.670 1.00 68.88 91 ASN A N 1
ATOM 720 C CA . ASN A 1 91 ? 23.109 -3.961 -12.782 1.00 68.88 91 ASN A CA 1
ATOM 721 C C . ASN A 1 91 ? 23.414 -3.072 -11.570 1.00 68.88 91 ASN A C 1
ATOM 723 O O . ASN A 1 91 ? 23.696 -1.884 -11.752 1.00 68.88 91 ASN A O 1
ATOM 727 N N . PRO A 1 92 ? 23.369 -3.602 -10.340 1.00 55.47 92 PRO A N 1
ATOM 728 C CA . PRO A 1 92 ? 23.724 -2.817 -9.170 1.00 55.47 92 PRO A CA 1
ATOM 729 C C . PRO A 1 92 ? 25.196 -2.393 -9.264 1.00 55.47 92 PRO A C 1
ATOM 731 O O . PRO A 1 92 ? 26.098 -3.228 -9.234 1.00 55.47 92 PRO A O 1
ATOM 734 N N . ASN A 1 93 ? 25.448 -1.086 -9.370 1.00 52.44 93 ASN A N 1
ATOM 735 C CA . ASN A 1 93 ? 26.791 -0.545 -9.194 1.00 52.44 93 ASN A CA 1
ATOM 736 C C . ASN A 1 93 ? 27.123 -0.576 -7.692 1.00 52.44 93 ASN A C 1
ATOM 738 O O . ASN A 1 93 ? 26.339 -0.045 -6.902 1.00 52.44 93 ASN A O 1
ATOM 742 N N . PRO A 1 94 ? 28.288 -1.102 -7.268 1.00 45.03 94 PRO A N 1
ATOM 743 C CA . PRO A 1 94 ? 28.626 -1.248 -5.847 1.00 45.03 94 PRO A CA 1
ATOM 744 C C . PRO A 1 94 ? 28.700 0.087 -5.083 1.00 45.03 94 PRO A C 1
ATOM 746 O O . PRO A 1 94 ? 28.644 0.092 -3.862 1.00 45.03 94 PRO A O 1
ATOM 749 N N . LYS A 1 95 ? 28.792 1.228 -5.785 1.00 46.50 95 LYS A N 1
ATOM 750 C CA . LYS A 1 95 ? 28.862 2.579 -5.193 1.00 46.50 95 LYS A CA 1
ATOM 751 C C . LYS A 1 95 ? 27.509 3.277 -5.009 1.00 46.50 95 LYS A C 1
ATOM 753 O O . LYS A 1 95 ? 27.420 4.203 -4.217 1.00 46.50 95 LYS A O 1
ATOM 758 N N . THR A 1 96 ? 26.468 2.853 -5.725 1.00 47.56 96 THR A N 1
ATOM 759 C CA . THR A 1 96 ? 25.077 3.320 -5.536 1.00 47.56 96 THR A CA 1
ATOM 760 C C . THR A 1 96 ? 24.215 2.233 -4.906 1.00 47.56 96 THR A C 1
ATOM 762 O O . THR A 1 96 ? 22.988 2.320 -4.903 1.00 47.56 96 THR A O 1
ATOM 765 N N . ALA A 1 97 ? 24.871 1.183 -4.411 1.00 41.09 97 ALA A N 1
ATOM 766 C CA . ALA A 1 97 ? 24.280 0.114 -3.652 1.00 41.09 97 ALA A CA 1
ATOM 767 C C . ALA A 1 97 ? 23.813 0.695 -2.312 1.00 41.09 97 ALA A C 1
ATOM 769 O O . ALA A 1 97 ? 24.520 0.635 -1.317 1.00 41.09 97 ALA A O 1
ATOM 770 N N . TRP A 1 98 ? 22.595 1.233 -2.345 1.00 49.28 98 TRP A N 1
ATOM 771 C CA . TRP A 1 98 ? 21.689 1.318 -1.212 1.00 49.28 98 TRP A CA 1
ATOM 772 C C . TRP A 1 98 ? 22.168 2.274 -0.106 1.00 49.28 98 TRP A C 1
ATOM 774 O O . TRP A 1 98 ? 22.980 1.941 0.751 1.00 49.28 98 TRP A O 1
ATOM 784 N N . GLY A 1 99 ? 21.563 3.468 -0.052 1.00 36.50 99 GLY A N 1
ATOM 785 C CA . GLY A 1 99 ? 21.397 4.136 1.242 1.00 36.50 99 GLY A CA 1
ATOM 786 C C . GLY A 1 99 ? 20.682 3.188 2.226 1.00 36.50 99 GLY A C 1
ATOM 787 O O . GLY A 1 99 ? 20.099 2.197 1.779 1.00 36.50 99 GLY A O 1
ATOM 788 N N . PRO A 1 100 ? 20.688 3.465 3.541 1.00 40.97 100 PRO A N 1
ATOM 789 C CA . PRO A 1 100 ? 20.306 2.527 4.616 1.00 40.97 100 PRO A CA 1
ATOM 790 C C . PRO A 1 100 ? 18.863 1.963 4.588 1.00 40.97 100 PRO A C 1
ATOM 792 O O . PRO A 1 100 ? 18.427 1.345 5.548 1.00 40.97 100 PRO A O 1
ATOM 795 N N . ALA A 1 101 ? 18.111 2.136 3.502 1.00 39.00 101 ALA A N 1
ATOM 796 C CA . ALA A 1 101 ? 16.758 1.636 3.301 1.00 39.00 101 ALA A CA 1
ATOM 797 C C . ALA A 1 101 ? 16.673 0.207 2.725 1.00 39.00 101 ALA A C 1
ATOM 799 O O . ALA A 1 101 ? 15.570 -0.321 2.618 1.00 39.00 101 ALA A O 1
ATOM 800 N N . VAL A 1 102 ? 17.795 -0.426 2.351 1.00 39.44 102 VAL A N 1
ATOM 801 C CA . VAL A 1 102 ? 17.820 -1.854 1.971 1.00 39.44 102 VAL A CA 1
ATOM 802 C C . VAL A 1 102 ? 18.964 -2.572 2.684 1.00 39.44 102 VAL A C 1
ATOM 804 O O . VAL A 1 102 ? 19.800 -3.253 2.097 1.00 39.44 102 VAL A O 1
ATOM 807 N N . THR A 1 103 ? 18.974 -2.475 4.011 1.00 33.62 103 THR A N 1
ATOM 808 C CA . THR A 1 103 ? 19.101 -3.720 4.764 1.00 33.62 103 THR A CA 1
ATOM 809 C C . THR A 1 103 ? 17.946 -4.601 4.320 1.00 33.62 103 THR A C 1
ATOM 811 O O . THR A 1 103 ? 16.810 -4.141 4.203 1.00 33.62 103 THR A O 1
ATOM 814 N N . VAL A 1 104 ? 18.266 -5.854 4.009 1.00 31.77 104 VAL A N 1
ATOM 815 C CA . VAL A 1 104 ? 17.359 -6.996 4.091 1.00 31.77 104 VAL A CA 1
ATOM 816 C C . VAL A 1 104 ? 16.183 -6.604 4.986 1.00 31.77 104 VAL A C 1
ATOM 818 O O . VAL A 1 104 ? 16.400 -6.353 6.173 1.00 31.77 104 VAL A O 1
ATOM 821 N N . TRP A 1 105 ? 14.960 -6.512 4.447 1.00 31.52 105 TRP A N 1
ATOM 822 C CA . TRP A 1 105 ? 13.806 -6.737 5.307 1.00 31.52 105 TRP A CA 1
ATOM 823 C C . TRP A 1 105 ? 13.967 -8.185 5.736 1.00 31.52 105 TRP A C 1
ATOM 825 O O . TRP A 1 105 ? 13.481 -9.126 5.112 1.00 31.52 105 TRP A O 1
ATOM 835 N N . GLY A 1 106 ? 14.763 -8.351 6.791 1.00 29.02 106 GLY A N 1
ATOM 836 C CA . GLY A 1 106 ? 14.610 -9.453 7.675 1.00 29.02 106 GLY A CA 1
ATOM 837 C C . GLY A 1 106 ? 13.149 -9.446 8.063 1.00 29.02 106 GLY A C 1
ATOM 838 O O . GLY A 1 106 ? 12.430 -8.443 8.005 1.00 29.02 106 GLY A O 1
ATOM 839 N N . VAL A 1 107 ? 12.728 -10.599 8.518 1.00 37.25 107 VAL A N 1
ATOM 840 C CA . VAL A 1 107 ? 11.851 -10.651 9.667 1.00 37.25 107 VAL A CA 1
ATOM 841 C C . VAL A 1 107 ? 12.314 -9.582 10.676 1.00 37.25 107 VA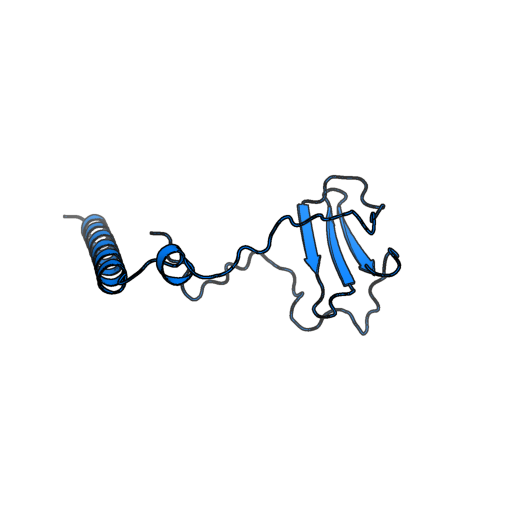L A C 1
ATOM 843 O O . VAL A 1 107 ? 13.205 -9.786 11.488 1.00 37.25 107 VAL A O 1
ATOM 846 N N . THR A 1 108 ? 11.781 -8.379 10.552 1.00 34.91 108 THR A N 1
ATOM 847 C CA . THR A 1 108 ? 11.845 -7.312 11.526 1.00 34.91 108 THR A CA 1
ATOM 848 C C . THR A 1 108 ? 10.406 -6.876 11.598 1.00 34.91 108 THR A C 1
ATOM 850 O O . THR A 1 108 ? 9.939 -6.000 10.875 1.00 34.91 108 THR A O 1
ATOM 853 N N . LEU A 1 109 ? 9.688 -7.580 12.475 1.00 32.81 109 LEU A N 1
ATOM 854 C CA . LEU A 1 109 ? 8.743 -6.915 13.349 1.00 32.81 109 LEU A CA 1
ATOM 855 C C . LEU A 1 109 ? 9.410 -5.613 13.812 1.00 32.81 109 LEU A C 1
ATOM 857 O O . LEU A 1 109 ? 10.142 -5.597 14.798 1.00 32.81 109 LEU A O 1
ATOM 861 N N . MET A 1 110 ? 9.183 -4.519 13.088 1.00 29.64 110 MET A N 1
ATOM 862 C CA . MET A 1 110 ? 9.313 -3.196 13.670 1.00 29.64 110 MET A CA 1
ATOM 863 C C . MET A 1 110 ? 8.085 -3.023 14.554 1.00 29.64 110 MET A C 1
ATOM 865 O O . MET A 1 110 ? 7.091 -2.400 14.201 1.00 29.64 110 MET A O 1
ATOM 869 N N . SER A 1 111 ? 8.174 -3.659 15.720 1.00 46.16 111 SER A N 1
ATOM 870 C CA . SER A 1 111 ? 7.554 -3.173 16.935 1.00 46.16 111 SER A CA 1
ATOM 871 C C . SER A 1 111 ? 8.165 -1.806 17.221 1.00 46.16 111 SER A C 1
ATOM 873 O O . SER A 1 111 ? 9.227 -1.727 17.830 1.00 46.16 111 SER A O 1
ATOM 875 N N . HIS A 1 112 ? 7.514 -0.740 16.763 1.00 33.84 112 HIS A N 1
ATOM 876 C CA . HIS A 1 112 ? 7.064 0.293 17.688 1.00 33.84 112 HIS A CA 1
ATOM 877 C C . HIS A 1 112 ? 6.064 1.242 17.019 1.00 33.84 112 HIS A C 1
ATOM 879 O O . HIS A 1 112 ? 6.319 1.777 15.943 1.00 33.84 112 HIS A O 1
ATOM 885 N N . SER A 1 113 ? 4.974 1.480 17.751 1.00 33.91 113 SER A N 1
ATOM 886 C CA . SER A 1 113 ? 4.001 2.567 17.591 1.00 33.91 113 SER A CA 1
ATOM 887 C C . SER A 1 113 ? 2.888 2.368 16.547 1.00 33.91 113 SER A C 1
ATOM 889 O O . SER A 1 113 ? 2.906 2.906 15.446 1.00 33.91 113 SER A O 1
ATOM 891 N N . SER A 1 114 ? 1.864 1.641 17.008 1.00 35.81 114 SER A N 1
ATOM 892 C CA . SER A 1 114 ? 0.429 1.857 16.759 1.00 35.81 114 SER A CA 1
ATOM 893 C C . SER A 1 114 ? -0.092 1.821 15.319 1.00 35.81 114 SER A C 1
ATOM 895 O O . SER A 1 114 ? -0.424 2.842 14.723 1.00 35.81 114 SER A O 1
ATOM 897 N N . ILE A 1 115 ? -0.358 0.602 14.843 1.00 31.02 115 ILE A N 1
ATOM 898 C CA . ILE A 1 115 ? -1.570 0.317 14.064 1.00 31.02 115 ILE A CA 1
ATOM 899 C C . ILE A 1 115 ? -2.526 -0.407 15.014 1.00 31.02 115 ILE A C 1
ATOM 901 O O . ILE A 1 115 ? -2.454 -1.617 15.207 1.00 31.02 115 ILE A O 1
ATOM 905 N N . GLU A 1 116 ? -3.400 0.364 15.652 1.00 28.27 116 GLU A N 1
ATOM 906 C CA . GLU A 1 116 ? -4.556 -0.174 16.361 1.00 28.27 116 GLU A CA 1
ATOM 907 C C . GLU A 1 116 ? -5.663 -0.502 15.350 1.00 28.27 116 GLU A C 1
ATOM 909 O O . GLU A 1 116 ? -6.451 0.368 14.965 1.00 28.27 116 GLU A O 1
ATOM 914 N N . PHE A 1 117 ? -5.746 -1.776 14.970 1.00 28.12 117 PHE A N 1
ATOM 915 C CA . PHE A 1 117 ? -7.012 -2.437 14.648 1.00 28.12 117 PHE A CA 1
ATOM 916 C C . PHE A 1 117 ? -7.271 -3.528 15.695 1.00 28.12 117 PHE A C 1
ATOM 918 O O . PHE A 1 117 ? -7.033 -4.708 15.449 1.00 28.12 117 PHE A O 1
ATOM 925 N N . LEU A 1 118 ? -7.685 -3.090 16.887 1.00 30.05 118 LEU A N 1
ATOM 926 C CA . LEU A 1 118 ? -8.800 -3.583 17.715 1.00 30.05 118 LEU A CA 1
ATOM 927 C C . LEU A 1 118 ? -8.698 -3.004 19.124 1.00 30.05 118 LEU A C 1
ATOM 929 O O . LEU A 1 118 ? -7.672 -3.264 19.785 1.00 30.05 118 LEU A O 1
#

Organism: Oryzias melastigma (NCBI:txid30732)

pLDDT: mean 80.0, std 23.74, range [28.12, 98.06]

InterPro domains:
  IPR001632 G-protein beta subunit-like, WD40 repeats [PR00319] (51-67)
  IPR001632 G-protein beta subunit-like, WD40 repeats [PR00319] (70-84)
  IPR001680 WD40 repeat [PS50082] (51-92)
  IPR001680 WD40 repeat [SM00320] (44-83)
  IPR015943 WD40/YVTN repeat-like-containing domain superfamily [G3DSA:2.130.10.10] (1-114)
  IPR016346 G-protein subunit beta 1-5 [PF25391] (1-94)
  IPR016346 G-protein subunit beta 1-5 [PTHR19850] (3-91)
  IPR036322 WD40-repeat-containing domain superfamily [SSF50978] (3-96)

Sequence (118 aa):
MSELDQLRQEAEQLKNQIRDARKACADATLSQITANIDPVGRIQMRTRRTLRGHLAKIYAMHWGTDSRLLVSASQDGKLIIWDSYTTNKVNPNPKTAWGPAVTVWGVTLMSHSSIEFL

Secondary structure (DSSP, 8-state):
--HHHHHHHHHHHHHHHHHHHHHHT----HHHHTTTSPP---------------SS-EEEEEE-TTSSEEEEEETTS-EEEEETTT-PEEP--TTSS-SGGGS---S-----S-----